Protein AF-A0A7C5CIC5-F1 (afdb_monomer_lite)

Sequence (101 aa):
MEGIVLRALNVGIIPLCLLVLGWFTKKYIVPFLQTETRRAVARYVLLLADEITDWLMVKYPRKKWTEWLDEAIDKLIDVTGVSPNVAERAIKASISRKNGQ

Foldseek 3Di:
DVVVVVVVCCVPVVVVVVVVVVVCCVVPVVVVVVVVVVVVLLVVLLVLLLVLQVVVCVVCVPDDCVVCLVVSLVVSCVVNVDDSVSSSVSNVVNVCVVVVD

Structure (mmCIF, N/CA/C/O backbone):
data_AF-A0A7C5CIC5-F1
#
_entry.id   AF-A0A7C5CIC5-F1
#
loop_
_atom_site.group_PDB
_atom_site.id
_atom_site.type_symbol
_atom_site.label_atom_id
_atom_site.label_alt_id
_atom_site.label_comp_id
_atom_site.label_asym_id
_atom_site.label_entity_id
_atom_site.label_seq_id
_atom_site.pdbx_PDB_ins_code
_atom_site.Cartn_x
_atom_site.Cartn_y
_atom_site.Cartn_z
_atom_site.occupancy
_atom_site.B_iso_or_equiv
_atom_site.auth_seq_id
_atom_site.auth_comp_id
_atom_site.auth_asym_id
_atom_site.auth_atom_id
_atom_site.pdbx_PDB_model_num
ATOM 1 N N . MET A 1 1 ? 25.656 6.872 -58.680 1.00 52.19 1 MET A N 1
ATOM 2 C CA . MET A 1 1 ? 26.210 7.292 -57.370 1.00 52.19 1 MET A CA 1
ATOM 3 C C . MET A 1 1 ? 25.132 7.610 -56.333 1.00 52.19 1 MET A C 1
ATOM 5 O O . MET A 1 1 ? 25.388 7.400 -55.157 1.00 52.19 1 MET A O 1
ATOM 9 N N . GLU A 1 2 ? 23.917 8.006 -56.726 1.00 58.31 2 GLU A N 1
ATOM 10 C CA . GLU A 1 2 ? 22.836 8.356 -55.781 1.00 58.31 2 GLU A CA 1
ATOM 11 C C . GLU A 1 2 ? 22.362 7.192 -54.884 1.00 58.31 2 GLU A C 1
ATOM 13 O O . GLU A 1 2 ? 22.147 7.376 -53.688 1.00 58.31 2 GLU A O 1
ATOM 18 N N . GLY A 1 3 ? 22.295 5.961 -55.407 1.00 62.69 3 GLY A N 1
ATOM 19 C CA . GLY A 1 3 ? 21.816 4.799 -54.639 1.00 62.69 3 GLY A CA 1
ATOM 20 C C . GLY A 1 3 ? 22.748 4.302 -53.521 1.00 62.69 3 GLY A C 1
ATOM 21 O O . GLY A 1 3 ? 22.288 3.640 -52.594 1.00 62.69 3 GLY A O 1
ATOM 22 N N . ILE A 1 4 ? 24.048 4.618 -53.577 1.00 65.88 4 ILE A N 1
ATOM 23 C CA . ILE A 1 4 ? 25.028 4.208 -52.551 1.00 65.88 4 ILE A CA 1
ATOM 24 C C . ILE A 1 4 ? 25.011 5.198 -51.381 1.00 65.88 4 ILE A C 1
ATOM 26 O O . ILE A 1 4 ? 25.045 4.783 -50.224 1.00 65.88 4 ILE A O 1
ATOM 30 N N . VAL A 1 5 ? 24.859 6.493 -51.676 1.00 65.81 5 VAL A N 1
ATOM 31 C CA . VAL A 1 5 ? 24.722 7.549 -50.664 1.00 65.81 5 VAL A CA 1
ATOM 32 C C . VAL A 1 5 ? 23.430 7.364 -49.868 1.00 65.81 5 VAL A C 1
ATOM 34 O O . VAL A 1 5 ? 23.470 7.407 -48.644 1.00 65.81 5 VAL A O 1
ATOM 37 N N . LEU A 1 6 ? 22.309 7.042 -50.528 1.00 66.62 6 LEU A N 1
ATOM 38 C CA . LEU A 1 6 ? 21.034 6.773 -49.847 1.00 66.62 6 LEU A CA 1
ATOM 39 C C . LEU A 1 6 ? 21.111 5.564 -48.897 1.00 66.62 6 LEU A C 1
ATOM 41 O O . LEU A 1 6 ? 20.528 5.572 -47.814 1.00 66.62 6 LEU A O 1
ATOM 45 N N . ARG A 1 7 ? 21.858 4.520 -49.284 1.00 64.88 7 ARG A N 1
ATOM 46 C CA . ARG A 1 7 ? 22.082 3.333 -48.445 1.00 64.88 7 ARG A CA 1
ATOM 47 C C . ARG A 1 7 ? 22.984 3.639 -47.254 1.00 64.88 7 ARG A C 1
ATOM 49 O O . ARG A 1 7 ? 22.654 3.227 -46.150 1.00 64.88 7 ARG A O 1
ATOM 56 N N . ALA A 1 8 ? 24.066 4.392 -47.445 1.00 62.53 8 ALA A N 1
ATOM 57 C CA . ALA A 1 8 ? 24.937 4.819 -46.349 1.00 62.53 8 ALA A CA 1
ATOM 58 C C . ALA A 1 8 ? 24.200 5.732 -45.350 1.00 62.53 8 ALA A C 1
ATOM 60 O O . ALA A 1 8 ? 24.357 5.584 -44.139 1.00 62.53 8 ALA A O 1
ATOM 61 N N . LEU A 1 9 ? 23.331 6.615 -45.853 1.00 64.88 9 LEU A N 1
ATOM 62 C CA . LEU A 1 9 ? 22.493 7.491 -45.037 1.00 64.88 9 LEU A CA 1
ATOM 63 C C . LEU A 1 9 ? 21.471 6.690 -44.212 1.00 64.88 9 LEU A C 1
ATOM 65 O O . LEU A 1 9 ? 21.329 6.924 -43.015 1.00 64.88 9 LEU A O 1
ATOM 69 N N . ASN A 1 10 ? 20.826 5.685 -44.815 1.00 67.00 10 ASN A N 1
ATOM 70 C CA . ASN A 1 10 ? 19.909 4.782 -44.110 1.00 67.00 10 ASN A CA 1
ATOM 71 C C . ASN A 1 10 ? 20.614 3.901 -43.071 1.00 67.00 10 ASN A C 1
ATOM 73 O O . ASN A 1 10 ? 20.064 3.666 -41.999 1.00 67.00 10 ASN A O 1
ATOM 77 N N . VAL A 1 11 ? 21.833 3.436 -43.354 1.00 73.88 11 VAL A N 1
ATOM 78 C CA . VAL A 1 11 ? 22.613 2.597 -42.427 1.00 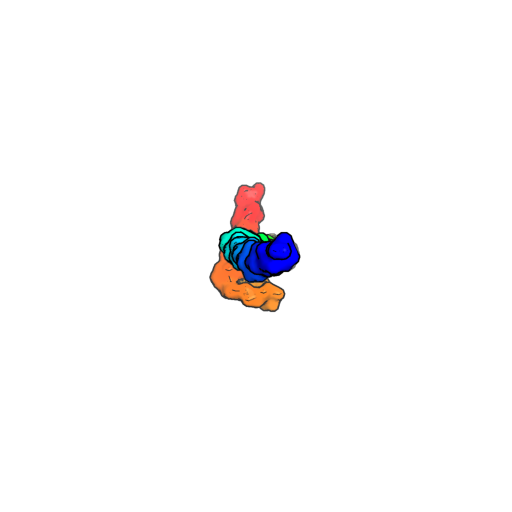73.88 11 VAL A CA 1
ATOM 79 C C . VAL A 1 11 ? 23.144 3.400 -41.232 1.00 73.88 11 VAL A C 1
ATOM 81 O O . VAL A 1 11 ? 23.377 2.816 -40.181 1.00 73.88 11 VAL A O 1
ATOM 84 N N . GLY A 1 12 ? 23.297 4.724 -41.346 1.00 74.38 12 GLY A N 1
ATOM 85 C CA . GLY A 1 12 ? 23.754 5.584 -40.247 1.00 74.38 12 GLY A CA 1
ATOM 86 C C . GLY A 1 12 ? 22.633 6.295 -39.481 1.00 74.38 12 GLY A C 1
ATOM 87 O O . GLY A 1 12 ? 22.585 6.241 -38.253 1.00 74.38 12 GLY A O 1
ATOM 88 N N . ILE A 1 13 ? 21.716 6.960 -40.188 1.00 81.94 13 ILE A N 1
ATOM 89 C CA . ILE A 1 13 ? 20.722 7.856 -39.574 1.00 8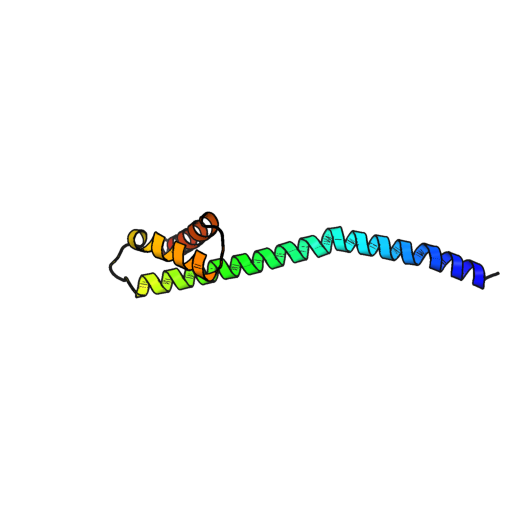1.94 13 ILE A CA 1
ATOM 90 C C . ILE A 1 13 ? 19.609 7.075 -38.880 1.00 81.94 13 ILE A C 1
ATOM 92 O O . ILE A 1 13 ? 19.233 7.417 -37.762 1.00 81.94 13 ILE A O 1
ATOM 96 N N . ILE A 1 14 ? 19.105 6.004 -39.495 1.00 83.62 14 ILE A N 1
ATOM 97 C CA . ILE A 1 14 ? 18.022 5.198 -38.914 1.00 83.62 14 ILE A CA 1
ATOM 98 C C . ILE A 1 14 ? 18.424 4.601 -37.554 1.00 83.62 14 ILE A C 1
ATOM 100 O O . ILE A 1 14 ? 17.684 4.807 -36.588 1.00 83.62 14 ILE A O 1
ATOM 104 N N . PRO A 1 15 ? 19.578 3.918 -37.401 1.00 86.25 15 PRO A N 1
ATOM 105 C CA . PRO A 1 15 ? 19.975 3.405 -36.092 1.00 86.25 15 PRO A CA 1
ATOM 106 C C . PRO A 1 15 ? 20.287 4.518 -35.088 1.00 86.25 15 PRO A C 1
ATOM 108 O O . PRO A 1 15 ? 19.994 4.350 -33.905 1.00 86.25 15 PRO A O 1
ATOM 111 N N . LEU A 1 16 ? 20.800 5.673 -35.531 1.00 87.69 16 LEU A N 1
ATOM 112 C CA . LEU A 1 16 ? 21.000 6.830 -34.654 1.00 87.69 16 LEU A CA 1
ATOM 113 C C . LEU A 1 16 ? 19.662 7.361 -34.111 1.00 87.69 16 LEU A C 1
ATOM 115 O O . LEU A 1 16 ? 19.524 7.575 -32.908 1.00 87.69 16 LEU A O 1
ATOM 119 N N . CYS A 1 17 ? 18.648 7.505 -34.967 1.00 86.50 17 CYS A N 1
ATOM 120 C CA . CYS A 1 17 ? 17.300 7.896 -34.558 1.00 86.50 17 CYS A CA 1
ATOM 121 C C . CYS A 1 17 ? 16.665 6.867 -33.614 1.00 86.50 17 CYS A C 1
ATOM 123 O O . CYS A 1 17 ? 16.062 7.253 -32.613 1.00 86.50 17 CYS A O 1
ATOM 125 N N . LEU A 1 18 ? 16.835 5.567 -33.877 1.00 89.19 18 LEU A N 1
ATOM 126 C CA . LEU A 1 18 ? 16.353 4.505 -32.988 1.00 89.19 18 LEU A CA 1
ATOM 127 C C . LEU A 1 18 ? 17.047 4.536 -31.620 1.00 89.19 18 LEU A C 1
ATOM 129 O O . LEU A 1 18 ? 16.382 4.362 -30.600 1.00 89.19 18 LEU A O 1
ATOM 133 N N . LEU A 1 19 ? 18.353 4.813 -31.571 1.00 91.38 19 LEU A N 1
ATOM 134 C CA . LEU A 1 19 ? 19.086 4.985 -30.314 1.00 91.38 19 LEU A CA 1
ATOM 135 C C . LEU A 1 19 ? 18.579 6.192 -29.520 1.00 91.38 19 LEU A C 1
ATOM 137 O O . LEU A 1 19 ? 18.370 6.082 -28.311 1.00 91.38 19 LEU A O 1
ATOM 141 N N . VAL A 1 20 ? 18.328 7.321 -30.188 1.00 91.19 20 VAL A N 1
ATOM 142 C CA . VAL A 1 20 ? 17.767 8.520 -29.546 1.00 91.19 20 VAL A CA 1
ATOM 143 C C . VAL A 1 20 ? 16.359 8.246 -29.014 1.00 91.19 20 VAL A C 1
ATOM 145 O O . VAL A 1 20 ? 16.066 8.583 -27.867 1.00 91.19 20 VAL A O 1
ATOM 148 N N . LEU A 1 21 ? 15.504 7.575 -29.791 1.00 90.31 21 LEU A N 1
ATOM 149 C CA . LEU A 1 21 ? 14.160 7.180 -29.358 1.00 90.31 21 LEU A CA 1
ATOM 150 C C . LEU A 1 21 ? 14.198 6.199 -28.181 1.00 90.31 21 LEU A C 1
ATOM 152 O O . LEU A 1 21 ? 13.443 6.361 -27.219 1.00 90.31 21 LEU A O 1
ATOM 156 N N . GLY A 1 22 ? 15.099 5.216 -28.211 1.00 90.38 22 GLY A N 1
ATOM 157 C CA . GLY A 1 22 ? 15.307 4.280 -27.107 1.00 90.38 22 GLY A CA 1
ATOM 158 C C . GLY A 1 22 ? 15.770 4.989 -25.834 1.00 90.38 22 GLY A C 1
ATOM 159 O O . GLY A 1 22 ? 15.235 4.745 -24.749 1.00 90.38 22 GLY A O 1
ATOM 160 N N . TRP A 1 23 ? 16.708 5.931 -25.960 1.00 93.06 23 TRP A N 1
ATOM 161 C CA . TRP A 1 23 ? 17.176 6.748 -24.842 1.00 93.06 23 TRP A CA 1
ATOM 162 C C . TRP A 1 23 ? 16.062 7.629 -24.266 1.00 93.06 23 TRP A C 1
ATOM 164 O O . TRP A 1 23 ? 15.876 7.668 -23.048 1.00 93.06 23 TRP A O 1
ATOM 174 N N . PHE A 1 24 ? 15.271 8.273 -25.126 1.00 92.62 24 PHE A N 1
ATOM 175 C CA . PHE A 1 24 ? 14.145 9.109 -24.714 1.00 92.62 24 PHE A CA 1
ATOM 176 C C . PHE A 1 24 ? 13.061 8.291 -24.000 1.00 92.62 24 PHE A C 1
ATOM 178 O O . PHE A 1 24 ? 12.595 8.665 -22.922 1.00 92.62 24 PHE A O 1
ATOM 185 N N . THR A 1 25 ? 12.727 7.119 -24.539 1.00 89.69 25 THR A N 1
ATOM 186 C CA . THR A 1 25 ? 11.771 6.183 -23.932 1.00 89.69 25 THR A CA 1
ATOM 187 C C . THR A 1 25 ? 12.241 5.744 -22.547 1.00 89.69 25 THR A C 1
ATOM 189 O O . THR A 1 25 ? 11.483 5.819 -21.580 1.00 89.69 25 THR A O 1
ATOM 192 N N . LYS A 1 26 ? 13.514 5.356 -22.412 1.00 89.56 26 LYS A N 1
ATOM 193 C CA . LYS A 1 26 ? 14.099 4.956 -21.126 1.00 89.56 26 LYS A CA 1
ATOM 194 C C . LYS A 1 26 ? 14.107 6.099 -20.109 1.00 89.56 26 LYS A C 1
ATOM 196 O O . LYS A 1 26 ? 13.873 5.858 -18.929 1.00 89.56 26 LYS A O 1
ATOM 201 N N . LYS A 1 27 ? 14.392 7.326 -20.551 1.00 89.50 27 LYS A N 1
ATOM 202 C CA . LYS A 1 27 ? 14.540 8.483 -19.662 1.00 89.50 27 LYS A CA 1
ATOM 203 C C . LYS A 1 27 ? 13.209 9.082 -19.215 1.00 89.50 27 LYS A C 1
ATOM 205 O O . LYS A 1 27 ? 13.143 9.581 -18.097 1.00 89.50 27 LYS A O 1
ATOM 210 N N . TYR A 1 28 ? 12.175 9.038 -20.053 1.00 89.19 28 TYR A N 1
ATOM 211 C CA . TYR A 1 28 ? 10.914 9.738 -19.783 1.00 89.19 28 TYR A CA 1
ATOM 212 C C . TYR A 1 28 ? 9.710 8.802 -19.687 1.00 89.19 28 TYR A C 1
ATOM 214 O O . TYR A 1 28 ? 8.952 8.889 -18.726 1.00 89.19 28 TYR A O 1
ATOM 222 N N . ILE A 1 29 ? 9.546 7.873 -20.631 1.00 85.62 29 ILE A N 1
ATOM 223 C CA . ILE A 1 29 ? 8.350 7.017 -20.694 1.00 85.62 29 ILE A CA 1
ATOM 224 C C . ILE A 1 29 ? 8.377 5.952 -19.592 1.00 85.62 29 ILE A C 1
ATOM 226 O O . ILE A 1 29 ? 7.402 5.797 -18.862 1.00 85.62 29 ILE A O 1
ATOM 230 N N . VAL A 1 30 ? 9.500 5.248 -19.414 1.00 84.88 30 VAL A N 1
ATOM 231 C CA . VAL A 1 30 ? 9.636 4.208 -18.377 1.00 84.88 30 VAL A CA 1
ATOM 232 C C . VAL A 1 30 ? 9.380 4.741 -16.957 1.00 84.88 30 VAL A C 1
ATOM 234 O O . VAL A 1 30 ? 8.530 4.169 -16.269 1.00 84.88 30 VAL A O 1
ATOM 237 N N . PRO A 1 31 ? 10.040 5.818 -16.482 1.00 83.94 31 PRO A N 1
ATOM 238 C CA . PRO A 1 31 ? 9.785 6.322 -15.132 1.00 83.94 31 PRO A CA 1
ATOM 239 C C . PRO A 1 31 ? 8.368 6.880 -14.968 1.00 83.94 31 PRO A C 1
ATOM 241 O O . PRO A 1 31 ? 7.779 6.733 -13.895 1.00 83.94 31 PRO A O 1
ATOM 244 N N . PHE A 1 32 ? 7.789 7.462 -16.021 1.00 83.19 32 PHE A N 1
ATOM 245 C CA . PHE A 1 32 ? 6.401 7.918 -16.002 1.00 83.19 32 PHE A CA 1
ATOM 246 C C . PHE A 1 32 ? 5.426 6.746 -15.796 1.00 83.19 32 PHE A C 1
ATOM 248 O O . PHE A 1 32 ? 4.619 6.767 -14.866 1.00 83.19 32 PHE A O 1
ATOM 255 N N . LEU A 1 33 ? 5.571 5.671 -16.579 1.00 79.38 33 LEU A N 1
ATOM 256 C CA . LEU A 1 33 ? 4.744 4.464 -16.460 1.00 79.38 33 LEU A CA 1
ATO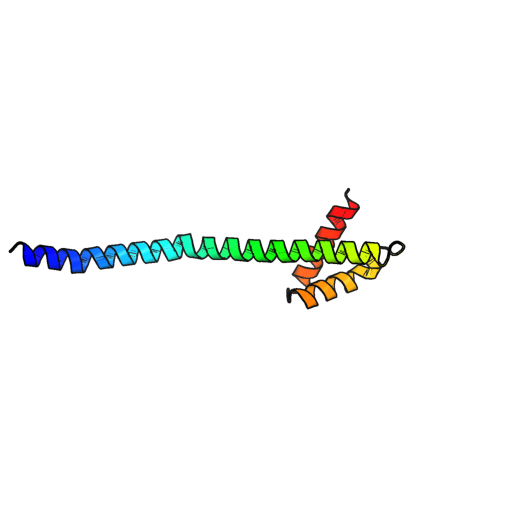M 257 C C . LEU A 1 33 ? 4.903 3.766 -15.102 1.00 79.38 33 LEU A C 1
ATOM 259 O O . LEU A 1 33 ? 3.924 3.285 -14.526 1.00 79.38 33 LEU A O 1
ATOM 263 N N . GLN A 1 34 ? 6.121 3.733 -14.556 1.00 82.94 34 GLN A N 1
ATOM 264 C CA . GLN A 1 34 ? 6.366 3.178 -13.223 1.00 82.94 34 GLN A CA 1
ATOM 265 C C . GLN A 1 34 ? 5.689 4.008 -12.126 1.00 82.94 34 GLN A C 1
ATOM 267 O O . GLN A 1 34 ? 5.159 3.443 -11.168 1.00 82.94 34 GLN A O 1
ATOM 272 N N . THR A 1 35 ? 5.678 5.335 -12.263 1.00 82.56 35 THR A N 1
ATOM 273 C CA . THR A 1 35 ? 5.064 6.240 -11.283 1.00 82.56 35 THR A CA 1
ATOM 274 C C . THR A 1 35 ? 3.547 6.092 -11.266 1.00 82.56 35 THR A C 1
ATOM 276 O O . THR A 1 35 ? 2.965 5.918 -10.195 1.00 82.56 35 THR A O 1
ATOM 279 N N . GLU A 1 36 ? 2.904 6.086 -12.435 1.00 81.25 36 GLU A N 1
ATOM 280 C CA . GLU A 1 36 ? 1.449 5.927 -12.527 1.00 81.25 36 GLU A CA 1
ATOM 281 C C . GLU A 1 36 ? 0.988 4.558 -12.026 1.00 81.25 36 GLU A C 1
ATOM 283 O O . GLU A 1 36 ? 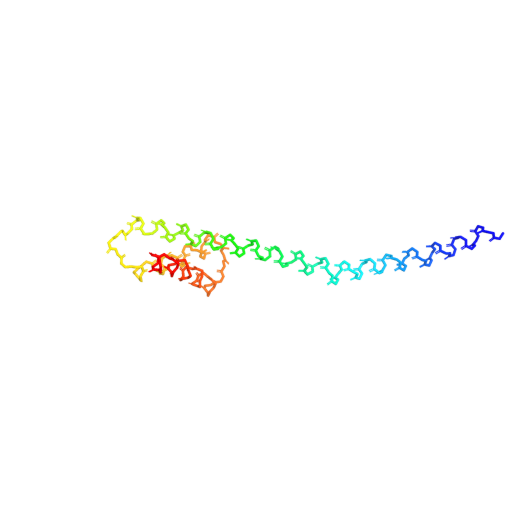0.049 4.479 -11.233 1.00 81.25 36 GLU A O 1
ATOM 288 N N . THR A 1 37 ? 1.704 3.485 -12.377 1.00 78.81 37 THR A N 1
ATOM 289 C CA . THR A 1 37 ? 1.390 2.138 -11.872 1.00 78.81 37 THR A CA 1
ATOM 290 C C . THR A 1 37 ? 1.481 2.081 -10.346 1.00 78.81 37 THR A C 1
ATOM 292 O O . THR A 1 37 ? 0.554 1.618 -9.681 1.00 78.81 37 THR A O 1
ATOM 295 N N . ARG A 1 38 ? 2.557 2.623 -9.756 1.00 81.56 38 ARG A N 1
ATOM 296 C CA . ARG A 1 38 ? 2.709 2.691 -8.291 1.00 81.56 38 ARG A CA 1
ATOM 297 C C . ARG A 1 38 ? 1.597 3.508 -7.639 1.00 81.56 38 ARG A C 1
ATOM 299 O O . ARG A 1 38 ? 1.084 3.125 -6.591 1.00 81.56 38 ARG A O 1
ATOM 306 N N . ARG A 1 39 ? 1.194 4.614 -8.267 1.00 83.94 39 ARG A N 1
ATOM 307 C CA . ARG A 1 39 ? 0.109 5.473 -7.784 1.00 83.94 39 ARG A CA 1
ATOM 308 C C . ARG A 1 39 ? -1.253 4.788 -7.869 1.00 83.94 39 ARG A C 1
ATOM 310 O O . ARG A 1 39 ? -2.089 5.008 -6.995 1.00 83.94 39 ARG A O 1
ATOM 317 N N . ALA A 1 40 ? -1.495 3.993 -8.907 1.00 83.75 40 ALA A N 1
ATOM 318 C CA . ALA A 1 40 ? -2.715 3.209 -9.047 1.00 83.75 40 ALA A CA 1
ATOM 319 C C . ALA A 1 40 ? -2.810 2.153 -7.938 1.00 83.75 40 ALA A C 1
ATOM 321 O O . ALA A 1 40 ? -3.815 2.104 -7.235 1.00 83.75 40 ALA A O 1
ATOM 322 N N . VAL A 1 41 ? -1.736 1.394 -7.701 1.00 85.31 41 VAL A N 1
ATOM 323 C CA . VAL A 1 41 ? -1.680 0.404 -6.611 1.00 85.31 41 VAL A CA 1
ATOM 324 C C . VAL A 1 41 ? -1.885 1.067 -5.248 1.00 85.31 41 VAL A C 1
ATOM 326 O O . VAL A 1 41 ? -2.709 0.609 -4.463 1.00 85.31 41 VAL A O 1
ATOM 329 N N . ALA A 1 42 ? -1.215 2.192 -4.979 1.00 87.94 42 ALA A N 1
ATOM 330 C CA . ALA A 1 42 ? -1.398 2.926 -3.727 1.00 87.94 42 ALA A CA 1
ATOM 331 C C . ALA A 1 42 ? -2.849 3.399 -3.522 1.00 87.94 42 ALA A C 1
ATOM 333 O O . ALA A 1 42 ? -3.360 3.350 -2.405 1.00 87.94 42 ALA A O 1
ATOM 334 N N . ARG A 1 43 ? -3.531 3.824 -4.597 1.00 89.19 43 ARG A N 1
ATOM 335 C CA . ARG A 1 43 ? -4.956 4.183 -4.551 1.00 89.19 43 ARG A CA 1
ATOM 336 C C . ARG A 1 43 ? -5.835 2.988 -4.196 1.00 89.19 43 ARG A C 1
ATOM 338 O O . ARG A 1 43 ? -6.711 3.141 -3.353 1.00 89.19 43 ARG A O 1
ATOM 345 N N . TYR A 1 44 ? -5.577 1.817 -4.777 1.00 92.31 44 TYR A N 1
ATOM 346 C CA . TYR A 1 44 ? -6.312 0.599 -4.428 1.00 92.31 44 TYR A CA 1
ATOM 347 C C . TYR A 1 44 ? -6.133 0.217 -2.959 1.00 92.31 44 TYR A C 1
ATOM 349 O O . TYR A 1 44 ? -7.120 -0.050 -2.285 1.00 92.31 44 TYR A O 1
ATOM 357 N N . VAL A 1 45 ? -4.904 0.265 -2.440 1.00 92.69 45 VAL A N 1
ATOM 358 C CA . VAL A 1 45 ? -4.630 -0.026 -1.021 1.00 92.69 45 VAL A CA 1
ATOM 359 C C . VAL A 1 45 ? -5.395 0.929 -0.103 1.00 92.69 45 VAL A C 1
ATOM 361 O O . VAL A 1 45 ? -5.970 0.494 0.888 1.00 92.69 45 VAL A O 1
ATOM 364 N N . LEU A 1 46 ? -5.436 2.223 -0.433 1.00 93.69 46 LEU A N 1
ATOM 365 C CA . LEU A 1 46 ? -6.190 3.207 0.350 1.00 93.69 46 LEU A CA 1
ATOM 366 C C . LEU A 1 46 ? -7.703 2.973 0.298 1.00 93.69 46 LEU A C 1
ATOM 368 O O . LEU A 1 46 ? -8.363 3.130 1.320 1.00 93.69 46 LEU A O 1
ATOM 372 N N . LEU A 1 47 ? -8.236 2.594 -0.864 1.00 95.06 47 LEU A N 1
ATOM 373 C CA . LEU A 1 47 ? -9.657 2.294 -1.029 1.00 95.06 47 LEU A CA 1
ATOM 374 C C . LEU A 1 47 ? -10.066 1.068 -0.202 1.00 95.06 47 LEU A C 1
ATOM 376 O O . LEU A 1 47 ? -11.036 1.128 0.546 1.00 95.06 47 LEU A O 1
ATOM 380 N N . LEU A 1 48 ? -9.273 -0.002 -0.267 1.00 95.31 48 LEU A N 1
ATOM 381 C CA . LEU A 1 48 ? -9.458 -1.193 0.565 1.00 95.31 48 LEU A CA 1
ATOM 382 C C . LEU A 1 48 ? -9.332 -0.881 2.059 1.00 95.31 48 LEU A C 1
ATOM 384 O O . LEU A 1 48 ? -10.109 -1.389 2.860 1.00 95.31 48 LEU A O 1
ATOM 388 N N . ALA A 1 49 ? -8.384 -0.024 2.446 1.00 95.69 49 ALA A N 1
ATOM 389 C CA . ALA A 1 49 ? -8.245 0.417 3.830 1.00 95.69 49 ALA A CA 1
ATOM 390 C C . ALA A 1 49 ? -9.512 1.133 4.334 1.00 95.69 49 ALA A C 1
ATOM 392 O O . ALA A 1 49 ? -9.943 0.880 5.460 1.00 95.69 49 ALA A O 1
ATOM 393 N N . ASP A 1 50 ? -10.118 1.995 3.510 1.00 95.44 50 ASP A N 1
ATOM 394 C CA . ASP A 1 50 ? -11.386 2.658 3.836 1.00 95.44 50 ASP A CA 1
ATOM 395 C C . ASP A 1 50 ? -12.534 1.651 3.973 1.00 95.44 50 ASP A C 1
ATOM 397 O O . ASP A 1 50 ? -13.239 1.681 4.980 1.00 95.44 50 ASP A O 1
ATOM 401 N N . GLU A 1 51 ? -12.668 0.716 3.032 1.00 95.94 51 GLU A N 1
ATOM 402 C CA . GLU A 1 51 ? -13.729 -0.297 3.040 1.00 95.94 51 GLU A CA 1
ATOM 403 C C . GLU A 1 51 ? -13.639 -1.245 4.248 1.00 95.94 51 GLU A C 1
ATOM 405 O O . GLU A 1 51 ? -14.639 -1.498 4.921 1.00 95.94 51 GLU A O 1
ATOM 410 N N . ILE A 1 52 ? -12.434 -1.723 4.580 1.00 95.25 52 ILE A N 1
ATOM 411 C CA . ILE A 1 52 ? -12.196 -2.560 5.767 1.00 95.25 52 ILE A CA 1
ATOM 412 C C . ILE A 1 52 ? -12.555 -1.790 7.041 1.00 95.25 52 ILE A C 1
ATOM 414 O O . ILE A 1 52 ? -13.201 -2.337 7.938 1.00 95.25 52 ILE A O 1
ATOM 418 N N . THR A 1 53 ? -12.152 -0.520 7.117 1.00 94.19 53 THR A N 1
ATOM 419 C CA . THR A 1 53 ? -12.438 0.342 8.268 1.00 94.19 53 THR A CA 1
ATOM 420 C C . THR A 1 53 ? -13.943 0.572 8.410 1.00 94.19 53 THR A C 1
ATOM 422 O O . THR A 1 53 ? -14.479 0.412 9.505 1.00 94.19 53 THR A O 1
ATOM 425 N N . ASP A 1 54 ? -14.647 0.873 7.315 1.00 94.44 54 ASP A N 1
ATOM 426 C CA . ASP A 1 54 ? -16.105 1.043 7.305 1.00 94.44 54 ASP A CA 1
ATOM 427 C C . ASP A 1 54 ? -16.830 -0.224 7.753 1.00 94.44 54 ASP A C 1
ATOM 429 O O . ASP A 1 54 ? -17.708 -0.182 8.619 1.00 94.44 54 ASP A O 1
ATOM 433 N N . TRP A 1 55 ? -16.415 -1.375 7.230 1.00 94.81 55 TRP A N 1
ATOM 434 C CA . TRP A 1 55 ? -16.984 -2.655 7.621 1.00 94.81 55 TRP A CA 1
ATOM 435 C C . TRP A 1 55 ? -16.767 -2.954 9.111 1.00 94.81 55 TRP A C 1
ATOM 437 O O . TRP A 1 55 ? -17.688 -3.417 9.786 1.00 94.81 55 TRP A O 1
ATOM 447 N N . LEU A 1 56 ? -15.582 -2.659 9.659 1.00 93.75 56 LEU A N 1
ATOM 448 C CA . LEU A 1 56 ? -15.288 -2.854 11.083 1.00 93.75 56 LEU A CA 1
ATOM 449 C C . LEU A 1 56 ? -16.075 -1.899 11.981 1.00 93.75 56 LEU A C 1
ATOM 451 O O . LEU A 1 56 ? -16.547 -2.321 13.038 1.00 93.75 56 LEU A O 1
ATOM 455 N N . MET A 1 57 ? -16.279 -0.653 11.552 1.00 91.50 57 MET A N 1
ATOM 456 C CA . MET A 1 57 ? -17.134 0.299 12.264 1.00 91.50 57 MET A CA 1
ATOM 457 C C . MET A 1 57 ? -18.586 -0.185 12.328 1.00 91.50 57 MET A C 1
ATOM 459 O O . MET A 1 57 ? -19.213 -0.101 13.383 1.00 91.50 57 MET A O 1
ATOM 463 N N . VAL A 1 58 ? -19.107 -0.755 11.236 1.00 93.56 58 VAL A N 1
ATOM 464 C CA . VAL A 1 58 ? -20.457 -1.343 11.204 1.00 93.56 58 VAL A CA 1
ATOM 465 C C . VAL A 1 58 ? -20.534 -2.624 12.039 1.00 93.56 58 VAL A C 1
ATOM 467 O O . VAL A 1 58 ? -21.512 -2.835 12.754 1.00 93.56 58 VAL A O 1
ATOM 470 N N . LYS A 1 59 ? -19.505 -3.478 11.986 1.00 94.25 59 LYS A N 1
ATOM 471 C CA . LYS A 1 59 ? -19.439 -4.730 12.754 1.00 94.25 59 LYS A CA 1
ATOM 472 C C . LYS A 1 59 ? -19.323 -4.484 14.259 1.00 94.25 59 LYS A C 1
ATOM 474 O O . LYS A 1 59 ? -19.890 -5.238 15.051 1.00 94.25 59 LYS A O 1
ATOM 479 N N . TYR A 1 60 ? -18.600 -3.442 14.665 1.00 93.56 60 TYR A N 1
ATOM 480 C CA . TYR A 1 60 ? -18.338 -3.118 16.065 1.00 93.56 60 TYR A CA 1
ATOM 481 C C . TYR A 1 60 ? -18.743 -1.676 16.418 1.00 93.56 60 TYR A C 1
ATOM 483 O O . TYR A 1 60 ? -17.900 -0.882 16.838 1.00 93.56 60 TYR A O 1
ATOM 491 N N . PRO A 1 61 ? -20.042 -1.333 16.372 1.00 88.00 61 PRO A N 1
ATOM 492 C CA . PRO A 1 61 ? -20.500 0.053 16.505 1.00 88.00 61 PRO A CA 1
ATOM 493 C C . PRO A 1 61 ? -20.260 0.661 17.896 1.00 88.00 61 PRO A C 1
ATOM 495 O O . PRO A 1 61 ? -20.333 1.872 18.069 1.00 88.00 61 PRO A O 1
ATOM 498 N N . ARG A 1 62 ? -20.007 -0.174 18.912 1.00 91.12 62 ARG A N 1
ATOM 499 C CA . ARG A 1 62 ? -19.785 0.256 20.304 1.00 91.12 62 ARG A CA 1
ATOM 500 C C . ARG A 1 62 ? -18.319 0.222 20.735 1.00 91.12 62 ARG A C 1
ATOM 502 O O . ARG A 1 62 ? -18.023 0.667 21.840 1.00 91.12 62 ARG A O 1
ATOM 509 N N . LYS A 1 63 ? -17.423 -0.337 19.916 1.00 89.88 63 LYS A N 1
ATOM 510 C CA . LYS A 1 63 ? -16.000 -0.467 20.254 1.00 89.88 63 LYS A CA 1
ATOM 511 C C . LYS A 1 63 ? -15.219 0.721 19.722 1.00 89.88 63 LYS A C 1
ATOM 513 O O . LYS A 1 63 ? -15.503 1.218 18.632 1.00 89.88 63 LYS A O 1
ATOM 518 N N . LYS A 1 64 ? -14.197 1.151 20.463 1.00 88.88 64 LYS A N 1
ATOM 519 C CA . LYS A 1 64 ? -13.281 2.180 19.963 1.00 88.88 64 LYS A CA 1
ATOM 520 C C . LYS A 1 64 ? -12.432 1.612 18.833 1.00 88.88 64 LYS A C 1
ATOM 522 O O . LYS A 1 64 ? -12.087 0.435 18.840 1.00 88.88 64 LYS A O 1
ATOM 527 N N . TRP A 1 65 ? -12.033 2.472 17.899 1.00 87.62 65 TRP A N 1
ATOM 528 C CA . TRP A 1 65 ? -11.208 2.068 16.757 1.00 87.62 65 TRP A CA 1
ATOM 529 C C . TRP A 1 65 ? -9.870 1.442 17.154 1.00 87.62 65 TRP A C 1
ATOM 531 O O . TRP A 1 65 ? -9.359 0.578 16.454 1.00 87.62 65 TRP A O 1
ATOM 541 N N . THR A 1 66 ? -9.336 1.815 18.317 1.00 90.56 66 THR A N 1
ATOM 542 C CA . THR A 1 66 ? -8.115 1.231 18.879 1.00 90.56 66 THR A CA 1
ATOM 543 C C . THR A 1 66 ? -8.249 -0.256 19.200 1.00 90.56 66 THR A C 1
ATOM 545 O O . THR A 1 66 ? -7.244 -0.946 19.237 1.00 90.56 66 THR A O 1
ATOM 548 N N . GLU A 1 67 ? -9.464 -0.760 19.444 1.00 92.75 67 GLU A N 1
ATOM 549 C CA . GLU A 1 67 ? -9.697 -2.165 19.814 1.00 92.75 67 GLU A CA 1
ATOM 550 C C . GLU A 1 67 ? -9.715 -3.113 18.611 1.00 92.75 67 GLU A C 1
ATOM 552 O O . GLU A 1 67 ? -9.545 -4.316 18.781 1.00 92.75 67 GLU A O 1
ATOM 557 N N . TRP A 1 68 ? -9.963 -2.594 17.407 1.00 94.06 68 TRP A N 1
ATOM 558 C CA . TRP A 1 68 ? -9.995 -3.375 16.166 1.00 94.06 68 TRP A CA 1
ATOM 559 C C . TRP A 1 68 ? -8.956 -2.904 15.145 1.00 94.06 68 TRP A C 1
ATOM 561 O O . TRP A 1 68 ? -8.959 -3.372 14.009 1.00 94.06 68 TRP A O 1
ATOM 571 N N . LEU A 1 69 ? -8.055 -2.001 15.543 1.00 93.69 69 LEU A N 1
ATOM 572 C CA . LEU A 1 69 ? -6.988 -1.488 14.688 1.00 93.69 69 LEU A CA 1
ATOM 573 C C . LEU A 1 69 ? -6.098 -2.621 14.172 1.00 93.69 69 LEU A C 1
ATOM 575 O O . LEU A 1 69 ? -5.846 -2.685 12.973 1.00 93.69 69 LEU A O 1
ATOM 579 N N . ASP A 1 70 ? -5.675 -3.519 15.058 1.00 95.25 70 ASP A N 1
ATOM 580 C CA . ASP A 1 70 ? -4.810 -4.640 14.690 1.00 95.25 70 ASP A CA 1
ATOM 581 C C . ASP A 1 70 ? -5.541 -5.589 13.722 1.00 95.25 70 ASP A C 1
ATOM 583 O O . ASP A 1 70 ? -5.004 -5.919 12.670 1.00 95.25 70 ASP A O 1
ATOM 587 N N . GLU A 1 71 ? -6.828 -5.891 13.978 1.00 95.38 71 GLU A N 1
ATOM 588 C CA . GLU A 1 71 ? -7.675 -6.676 13.054 1.00 95.38 71 GLU A CA 1
ATOM 589 C C . GLU A 1 71 ? -7.772 -6.008 11.669 1.00 95.38 71 GLU A C 1
ATOM 591 O O . GLU A 1 71 ? -7.783 -6.689 10.644 1.00 95.38 71 GLU A O 1
ATOM 596 N N . ALA A 1 72 ? -7.853 -4.676 11.616 1.00 95.00 72 ALA A N 1
ATOM 597 C CA . ALA A 1 72 ? -7.916 -3.928 10.364 1.00 95.00 72 ALA A CA 1
ATOM 598 C C . ALA A 1 72 ? -6.592 -3.982 9.586 1.00 95.00 72 ALA A C 1
ATOM 600 O O . ALA A 1 72 ? -6.601 -4.119 8.361 1.00 95.00 72 ALA A O 1
ATOM 601 N N . ILE A 1 73 ? -5.465 -3.871 10.294 1.00 96.12 73 ILE A N 1
ATOM 602 C CA . ILE A 1 73 ? -4.119 -3.932 9.715 1.00 96.12 73 ILE A CA 1
ATOM 603 C C . ILE A 1 73 ? -3.857 -5.326 9.157 1.00 96.12 73 ILE A C 1
ATOM 605 O O . ILE A 1 73 ? -3.490 -5.438 7.987 1.00 96.12 73 ILE A O 1
ATOM 609 N N . ASP A 1 74 ? -4.114 -6.365 9.950 1.00 97.12 74 ASP A N 1
ATOM 610 C CA . ASP A 1 74 ? -3.906 -7.757 9.552 1.00 97.12 74 ASP A CA 1
ATOM 611 C C . ASP A 1 74 ? -4.733 -8.096 8.310 1.00 97.12 74 ASP A C 1
ATOM 613 O O . ASP A 1 74 ? -4.199 -8.596 7.323 1.00 97.12 74 ASP A O 1
ATOM 617 N N . LYS A 1 75 ? -6.011 -7.696 8.275 1.00 95.81 75 LYS A N 1
ATOM 618 C CA . LYS A 1 75 ? -6.853 -7.900 7.086 1.00 95.81 75 LYS A CA 1
ATOM 619 C C . LYS A 1 75 ? -6.339 -7.187 5.849 1.00 95.81 75 LYS A C 1
ATOM 621 O O . LYS A 1 75 ? -6.430 -7.729 4.750 1.00 95.81 75 LYS A O 1
ATOM 626 N N . LEU A 1 76 ? -5.835 -5.964 5.993 1.00 96.00 76 LEU A N 1
ATOM 627 C CA . LEU A 1 76 ? -5.304 -5.236 4.847 1.00 96.00 76 LEU A CA 1
ATOM 628 C C . LEU A 1 76 ? -4.035 -5.913 4.313 1.00 96.00 76 LEU A C 1
ATOM 630 O O . LEU A 1 76 ? -3.874 -6.006 3.094 1.00 96.00 76 LEU A O 1
ATOM 634 N N . ILE A 1 77 ? -3.166 -6.413 5.197 1.00 96.31 77 ILE A N 1
ATOM 635 C CA . ILE A 1 77 ? -1.981 -7.198 4.825 1.00 96.31 77 ILE A CA 1
ATOM 636 C C 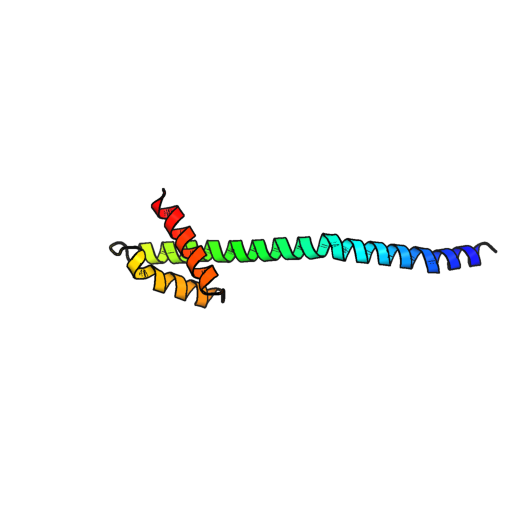. ILE A 1 77 ? -2.406 -8.485 4.116 1.00 96.31 77 ILE A C 1
ATOM 638 O O . ILE A 1 77 ? -1.902 -8.756 3.029 1.00 96.31 77 ILE A O 1
ATOM 642 N N . ASP A 1 78 ? -3.371 -9.220 4.665 1.00 96.25 78 ASP A N 1
ATOM 643 C CA . ASP A 1 78 ? -3.850 -10.483 4.100 1.00 96.25 78 ASP A CA 1
ATOM 644 C C . ASP A 1 78 ? -4.433 -10.310 2.692 1.00 96.25 78 ASP A C 1
ATOM 646 O O . ASP A 1 78 ? -4.177 -11.121 1.802 1.00 96.25 78 ASP A O 1
ATOM 650 N N . VAL A 1 79 ? -5.196 -9.237 2.459 1.00 93.12 79 VAL A N 1
ATOM 651 C CA . VAL A 1 79 ? -5.851 -9.002 1.162 1.00 93.12 79 VAL A CA 1
ATOM 652 C C . VAL A 1 79 ? -4.888 -8.438 0.117 1.00 93.12 79 VAL A C 1
ATOM 654 O O . VAL A 1 79 ? -4.988 -8.776 -1.061 1.00 93.12 79 VAL A O 1
ATOM 657 N N . THR A 1 80 ? -3.973 -7.549 0.512 1.00 91.75 80 THR A N 1
ATOM 658 C CA . THR A 1 80 ? -3.148 -6.792 -0.450 1.00 91.75 80 THR A CA 1
ATOM 659 C C . THR A 1 80 ? -1.694 -7.249 -0.532 1.00 91.75 80 THR A C 1
ATOM 661 O O . THR A 1 80 ? -1.006 -6.904 -1.493 1.00 91.75 80 THR A O 1
ATOM 664 N N . GLY A 1 81 ? -1.201 -7.991 0.461 1.00 91.94 81 GLY A N 1
ATOM 665 C CA . GLY A 1 81 ? 0.198 -8.410 0.567 1.00 91.94 81 GLY A CA 1
ATOM 666 C C . GLY A 1 81 ? 1.186 -7.261 0.803 1.00 91.94 81 GLY A C 1
ATOM 667 O O . GLY A 1 81 ? 2.388 -7.429 0.588 1.00 91.94 81 GLY A O 1
ATOM 668 N N . VAL A 1 82 ? 0.713 -6.069 1.189 1.00 92.56 82 VAL A N 1
ATOM 669 C CA . VAL A 1 82 ? 1.588 -4.919 1.465 1.00 92.56 82 VAL A CA 1
ATOM 670 C C . VAL A 1 82 ? 2.345 -5.095 2.779 1.00 92.56 82 VAL A C 1
ATOM 672 O O . VAL A 1 82 ? 1.958 -5.865 3.653 1.00 92.56 82 VAL A O 1
ATOM 675 N N . SER A 1 83 ? 3.436 -4.344 2.944 1.00 93.56 83 SER A N 1
ATOM 676 C CA . SER A 1 83 ? 4.207 -4.403 4.184 1.00 93.56 83 SER A CA 1
ATOM 677 C C . SER A 1 83 ? 3.404 -3.878 5.387 1.00 93.56 83 SER A C 1
ATOM 679 O O . SER A 1 83 ? 2.602 -2.949 5.223 1.00 93.56 83 SER A O 1
ATOM 681 N N . PRO A 1 84 ? 3.673 -4.383 6.608 1.00 93.56 84 PRO A N 1
ATOM 682 C CA . PRO A 1 84 ? 2.939 -3.978 7.809 1.00 93.56 84 PRO A CA 1
ATOM 683 C C . PRO A 1 84 ? 2.913 -2.463 8.035 1.00 93.56 84 PRO A C 1
ATOM 685 O O . PRO A 1 84 ? 1.858 -1.881 8.264 1.00 93.56 84 PRO A O 1
ATOM 688 N N . ASN A 1 85 ? 4.052 -1.790 7.836 1.00 94.56 85 ASN A N 1
ATOM 689 C CA . ASN A 1 85 ? 4.152 -0.332 7.968 1.00 94.56 85 ASN A CA 1
ATOM 690 C C . ASN A 1 85 ? 3.255 0.427 6.974 1.00 94.56 85 ASN A C 1
ATOM 692 O O . ASN A 1 85 ? 2.784 1.525 7.270 1.00 94.56 85 ASN A O 1
ATOM 696 N N . VAL A 1 86 ? 3.059 -0.103 5.762 1.00 92.94 86 VAL A N 1
ATOM 697 C CA . VAL A 1 86 ? 2.190 0.526 4.755 1.00 92.94 86 VAL A CA 1
ATOM 698 C C . VAL A 1 86 ? 0.727 0.312 5.124 1.00 92.94 86 VAL A C 1
ATOM 700 O O . VAL A 1 86 ? -0.043 1.272 5.067 1.00 92.94 86 VAL A O 1
ATOM 703 N N . ALA A 1 87 ? 0.367 -0.899 5.553 1.00 95.06 87 ALA A N 1
ATOM 704 C CA . ALA A 1 87 ? -0.983 -1.215 6.005 1.00 95.06 87 ALA A CA 1
ATOM 705 C C . ALA A 1 87 ? -1.391 -0.363 7.216 1.00 95.06 87 ALA A C 1
ATOM 707 O O . ALA A 1 87 ? -2.415 0.317 7.178 1.00 95.06 87 ALA A O 1
ATOM 708 N N . GLU A 1 88 ? -0.538 -0.298 8.241 1.00 96.06 88 GLU A N 1
ATOM 709 C CA . GLU A 1 88 ? -0.758 0.514 9.440 1.00 96.06 88 GLU A CA 1
ATOM 710 C C . GLU A 1 88 ? -0.995 1.988 9.096 1.00 96.06 88 GLU A C 1
ATOM 712 O O . GLU A 1 88 ? -1.949 2.608 9.570 1.00 96.06 88 GLU A O 1
ATOM 717 N N . ARG A 1 89 ? -0.160 2.560 8.221 1.00 94.69 89 ARG A N 1
ATOM 718 C CA . ARG A 1 89 ? -0.313 3.952 7.779 1.00 94.69 89 ARG A CA 1
ATOM 719 C C . ARG A 1 89 ? -1.609 4.177 7.008 1.00 94.69 89 ARG A C 1
ATOM 721 O O . ARG A 1 89 ? -2.240 5.214 7.201 1.00 94.69 89 ARG A O 1
ATOM 728 N N . ALA A 1 90 ? -1.991 3.247 6.135 1.00 95.69 90 ALA A N 1
ATOM 729 C CA . ALA A 1 90 ? -3.208 3.356 5.338 1.00 95.69 90 ALA A CA 1
ATOM 730 C C . ALA A 1 90 ? -4.464 3.313 6.222 1.00 95.69 90 ALA A C 1
ATOM 732 O O . ALA A 1 90 ? -5.317 4.195 6.101 1.00 95.69 90 ALA A O 1
ATOM 733 N N . ILE A 1 91 ? -4.529 2.362 7.160 1.00 96.19 91 ILE A N 1
ATOM 734 C CA . ILE A 1 91 ? -5.638 2.227 8.114 1.00 96.19 91 ILE A CA 1
ATOM 735 C C . ILE A 1 91 ? -5.717 3.444 9.040 1.00 96.19 91 ILE A C 1
ATOM 737 O O . ILE A 1 91 ? -6.776 4.057 9.163 1.00 96.19 91 ILE A O 1
ATOM 741 N N . LYS A 1 92 ? -4.599 3.882 9.635 1.00 94.31 92 LYS A N 1
ATOM 742 C CA . LYS A 1 92 ? -4.588 5.090 10.480 1.00 94.31 92 LYS A CA 1
ATOM 743 C C . LYS A 1 92 ? -5.031 6.332 9.709 1.00 94.31 92 LYS A C 1
ATOM 745 O O . LYS A 1 92 ? -5.777 7.149 10.244 1.00 94.31 92 LYS A O 1
ATOM 750 N N . ALA A 1 93 ? -4.606 6.473 8.452 1.00 94.19 93 ALA A N 1
ATOM 751 C CA . ALA A 1 93 ? -5.044 7.574 7.603 1.00 94.19 93 ALA A CA 1
ATOM 752 C C . ALA A 1 93 ? -6.551 7.508 7.308 1.00 94.19 93 ALA A C 1
ATOM 754 O O . ALA A 1 93 ? -7.201 8.550 7.313 1.00 94.19 93 ALA A O 1
ATOM 755 N N . SER A 1 94 ? -7.106 6.314 7.075 1.00 93.88 94 SER A N 1
ATOM 756 C CA . SER A 1 94 ? -8.552 6.103 6.917 1.00 93.88 94 SER A CA 1
ATOM 757 C C . SER A 1 94 ? -9.327 6.538 8.162 1.00 93.88 94 SER A C 1
ATOM 759 O O . SER A 1 94 ? -10.189 7.414 8.092 1.00 93.88 94 SER A O 1
ATOM 761 N N . ILE A 1 95 ? -8.945 6.011 9.325 1.00 93.06 95 ILE A N 1
ATOM 762 C CA . ILE A 1 95 ? -9.571 6.328 10.612 1.00 93.06 95 ILE A CA 1
ATOM 763 C C . ILE A 1 95 ? -9.482 7.831 10.906 1.00 93.06 95 ILE A C 1
ATOM 765 O O . ILE A 1 95 ? -10.468 8.448 11.304 1.00 93.06 95 ILE A O 1
ATOM 769 N N . SER A 1 96 ? -8.325 8.454 10.662 1.00 91.44 96 SER A N 1
ATOM 770 C CA . SER A 1 96 ? -8.144 9.897 10.851 1.00 91.44 96 SER A CA 1
ATOM 771 C C . SER A 1 96 ? -9.065 10.733 9.961 1.00 91.44 96 SER A C 1
ATOM 773 O O . SER A 1 96 ? -9.526 11.780 10.408 1.00 91.44 96 SER A O 1
ATOM 775 N N . ARG A 1 97 ? -9.347 10.299 8.722 1.00 89.38 97 ARG A N 1
ATOM 776 C CA . ARG A 1 97 ? -10.303 10.989 7.836 1.00 89.38 97 ARG A CA 1
ATOM 777 C C . ARG A 1 97 ? -11.736 10.902 8.351 1.00 89.38 97 ARG A C 1
ATOM 779 O O . ARG A 1 97 ? -12.508 11.817 8.088 1.00 89.38 97 ARG A O 1
ATOM 786 N N . LYS A 1 98 ? -12.083 9.818 9.047 1.00 84.56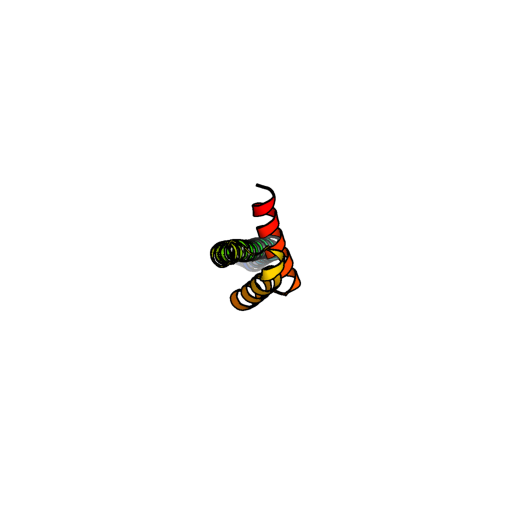 98 LYS A N 1
ATOM 787 C CA . LYS A 1 98 ? -13.430 9.568 9.581 1.00 84.56 98 LYS A CA 1
ATOM 788 C C . LYS A 1 98 ? -13.661 10.215 10.946 1.00 84.56 98 LYS A C 1
ATOM 790 O O . LYS A 1 98 ? -14.772 10.630 11.220 1.00 84.56 98 LYS A O 1
ATOM 795 N N . ASN A 1 99 ? -12.625 10.331 11.777 1.00 78.75 99 ASN A N 1
ATOM 796 C CA . ASN A 1 99 ? -12.712 10.988 13.089 1.00 78.75 99 ASN A CA 1
ATOM 797 C C . ASN A 1 99 ? -12.571 12.521 13.026 1.00 78.75 99 ASN A C 1
ATOM 799 O O . ASN A 1 99 ? -12.875 13.193 14.006 1.00 78.75 99 ASN A O 1
ATOM 803 N N . GLY A 1 100 ? -12.018 13.066 11.936 1.00 66.12 100 GLY A N 1
ATOM 804 C CA . GLY A 1 100 ? -11.853 14.512 11.733 1.00 66.12 100 GLY A CA 1
ATOM 805 C C . GLY A 1 100 ? -13.004 15.192 10.980 1.00 66.12 100 GLY A C 1
ATOM 806 O O . GLY A 1 100 ? -12.938 16.403 10.777 1.00 66.12 100 GLY A O 1
ATOM 807 N N . GLN A 1 101 ? -14.003 14.421 10.541 1.00 49.59 101 GLN A N 1
ATOM 808 C CA . GLN A 1 101 ? -15.278 14.886 9.981 1.00 49.59 101 GLN A CA 1
ATOM 809 C C . GLN A 1 101 ? -16.370 14.735 11.038 1.00 49.59 101 GLN A C 1
ATOM 811 O O . GLN A 1 101 ? -17.288 15.581 11.034 1.00 49.59 101 GLN A O 1
#

Secondary structure (DSSP, 8-state):
-HHHHHHHHHHHHHHHHHHHHHHHIIIIIHHHHHHHHHHHHHHHHHHHHHHHHHHHHHH-TTS-GGGTHHHHHHHHHHHH---HHHHHHHHHHHHHHHH--

Radius of gyration: 25.8 Å; chains: 1; bounding box: 47×25×78 Å

pLDDT: mean 87.07, std 10.58, range [49.59, 97.12]